Protein AF-G9I8W0-F1 (afdb_monomer_lite)

Secondary structure (DSSP, 8-state):
-----TTT--GGGTT---------S---

Structure (mmCIF, N/CA/C/O backbone):
data_AF-G9I8W0-F1
#
_entry.id   AF-G9I8W0-F1
#
loop_
_atom_site.group_PDB
_atom_site.id
_atom_site.type_symbol
_atom_site.label_atom_id
_atom_site.label_alt_id
_atom_site.label_comp_id
_atom_site.label_asym_id
_atom_site.label_entity_id
_atom_site.label_seq_id
_atom_site.pdbx_PDB_ins_code
_atom_site.Cartn_x
_atom_site.Cartn_y
_atom_site.Cartn_z
_atom_site.occupancy
_atom_site.B_iso_or_equiv
_atom_site.auth_seq_id
_atom_site.auth_comp_id
_atom_site.auth_asym_id
_atom_site.auth_atom_id
_atom_site.pdbx_PDB_model_num
ATOM 1 N N . MET A 1 1 ? 12.569 7.264 0.585 1.00 62.66 1 MET A N 1
ATOM 2 C CA . MET A 1 1 ? 11.964 6.967 1.903 1.00 62.66 1 MET A CA 1
ATOM 3 C C . MET A 1 1 ? 10.776 6.052 1.685 1.00 62.66 1 MET A C 1
ATOM 5 O O . MET A 1 1 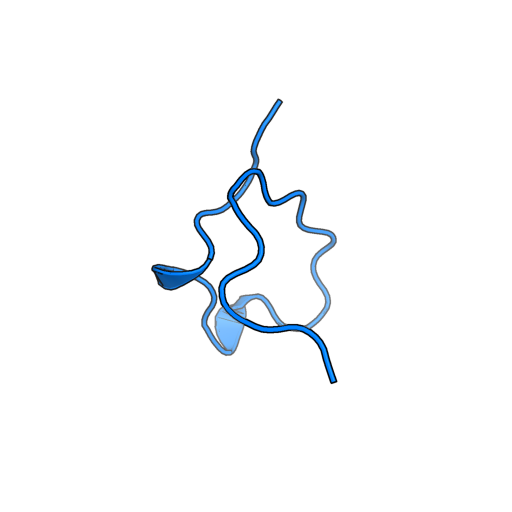? 9.993 6.320 0.784 1.00 62.66 1 MET A O 1
ATOM 9 N N . ARG A 1 2 ? 10.679 4.968 2.454 1.00 72.69 2 ARG A N 1
ATOM 10 C CA . ARG A 1 2 ? 9.625 3.954 2.344 1.00 72.69 2 ARG A CA 1
ATOM 11 C C . ARG A 1 2 ? 8.783 4.027 3.611 1.00 72.69 2 ARG A C 1
ATOM 13 O O . ARG A 1 2 ? 9.376 3.952 4.683 1.00 72.69 2 ARG A O 1
ATOM 20 N N . THR A 1 3 ? 7.470 4.214 3.501 1.00 76.81 3 THR A N 1
ATOM 21 C CA . THR A 1 3 ? 6.614 4.371 4.689 1.00 76.81 3 THR A CA 1
ATOM 22 C C . THR A 1 3 ? 6.023 3.047 5.145 1.00 76.81 3 THR A C 1
ATOM 24 O O . THR A 1 3 ? 6.084 2.764 6.327 1.00 76.81 3 THR A O 1
ATOM 27 N N . GLU A 1 4 ? 5.579 2.183 4.228 1.00 83.12 4 GLU A N 1
ATOM 28 C CA . GLU A 1 4 ? 4.917 0.920 4.588 1.00 83.12 4 GLU A CA 1
ATOM 29 C C . GLU A 1 4 ? 5.412 -0.275 3.757 1.00 83.12 4 GLU A C 1
ATOM 31 O O . GLU A 1 4 ? 5.944 -0.130 2.650 1.00 83.12 4 GLU A O 1
ATOM 36 N N . TYR A 1 5 ? 5.272 -1.492 4.297 1.00 84.62 5 TYR A N 1
ATOM 37 C CA . TYR A 1 5 ? 5.485 -2.734 3.541 1.00 84.62 5 TYR A CA 1
ATOM 38 C C . TYR A 1 5 ? 4.190 -3.152 2.836 1.00 84.62 5 TYR A C 1
ATOM 40 O O . TYR A 1 5 ? 3.122 -3.139 3.441 1.00 84.62 5 TYR A O 1
ATOM 48 N N . CYS A 1 6 ? 4.289 -3.645 1.593 1.00 82.88 6 CYS A N 1
ATOM 49 C CA . CYS A 1 6 ? 3.125 -4.151 0.853 1.00 82.88 6 CYS A CA 1
ATOM 50 C C . CYS A 1 6 ? 2.342 -5.225 1.636 1.00 82.88 6 CYS A C 1
ATOM 52 O O . CYS A 1 6 ? 1.124 -5.280 1.539 1.00 82.88 6 CYS A O 1
ATOM 54 N N . GLY A 1 7 ? 3.029 -6.054 2.436 1.00 84.94 7 GLY A N 1
ATOM 55 C CA . GLY A 1 7 ? 2.406 -7.096 3.264 1.00 84.94 7 GLY A CA 1
ATOM 56 C C . GLY A 1 7 ? 1.842 -6.622 4.610 1.00 84.94 7 GLY A C 1
ATOM 57 O O . GLY A 1 7 ? 1.202 -7.406 5.302 1.00 84.94 7 GLY A O 1
ATOM 58 N N . GLN A 1 8 ? 2.081 -5.367 5.000 1.00 85.31 8 GLN A N 1
ATOM 59 C CA . GLN A 1 8 ? 1.577 -4.789 6.252 1.00 85.31 8 GLN A CA 1
ATOM 60 C C . GLN A 1 8 ? 0.374 -3.862 6.039 1.00 85.31 8 GLN A C 1
ATOM 62 O O . GLN A 1 8 ? -0.269 -3.467 7.012 1.00 85.31 8 GLN A O 1
ATOM 67 N N . LEU A 1 9 ? 0.009 -3.584 4.783 1.00 88.00 9 LEU A N 1
ATOM 68 C CA . LEU A 1 9 ? -1.187 -2.819 4.458 1.00 88.00 9 LEU A CA 1
ATOM 69 C C . LEU A 1 9 ? -2.449 -3.564 4.896 1.00 88.00 9 LEU A C 1
ATOM 71 O O . LEU A 1 9 ? -2.830 -4.603 4.362 1.00 88.00 9 LEU A O 1
ATOM 75 N N . ARG A 1 10 ? -3.094 -2.987 5.905 1.00 89.00 10 ARG A N 1
ATOM 76 C CA . ARG A 1 10 ? -4.367 -3.425 6.493 1.00 89.00 10 ARG A CA 1
ATOM 77 C C . ARG A 1 10 ? -5.451 -2.373 6.282 1.00 89.00 10 ARG A C 1
ATOM 79 O O . ARG A 1 10 ? -5.142 -1.224 5.981 1.00 89.00 10 ARG A O 1
ATOM 86 N N . GLN A 1 11 ? -6.705 -2.745 6.541 1.00 87.31 11 GLN A N 1
ATOM 87 C CA . GLN A 1 11 ? -7.866 -1.842 6.474 1.00 87.31 11 GLN A CA 1
ATOM 88 C C . GLN A 1 11 ? -7.727 -0.583 7.352 1.00 87.31 11 GLN A C 1
ATOM 90 O O . GLN A 1 11 ? -8.302 0.449 7.032 1.00 87.31 11 GLN A O 1
ATOM 95 N N . SER A 1 12 ? -6.914 -0.628 8.410 1.00 87.19 12 SER A N 1
ATOM 96 C CA . SER A 1 12 ? -6.580 0.539 9.239 1.00 87.19 12 SER A CA 1
ATOM 97 C C . SER A 1 12 ? -5.835 1.653 8.490 1.00 87.19 12 SER A C 1
ATOM 99 O O . SER A 1 12 ? -5.803 2.781 8.968 1.00 87.19 12 SER A O 1
ATOM 101 N N . HIS A 1 13 ? -5.236 1.354 7.335 1.00 85.88 13 HIS A N 1
ATOM 102 C CA . HIS A 1 13 ? -4.490 2.316 6.514 1.00 85.88 13 HIS A CA 1
ATOM 103 C C . HIS A 1 13 ? -5.339 2.909 5.381 1.00 85.88 13 HIS A C 1
ATOM 105 O O . HIS A 1 13 ? -4.829 3.653 4.543 1.00 85.88 13 HIS A O 1
ATOM 111 N N . VAL A 1 14 ? -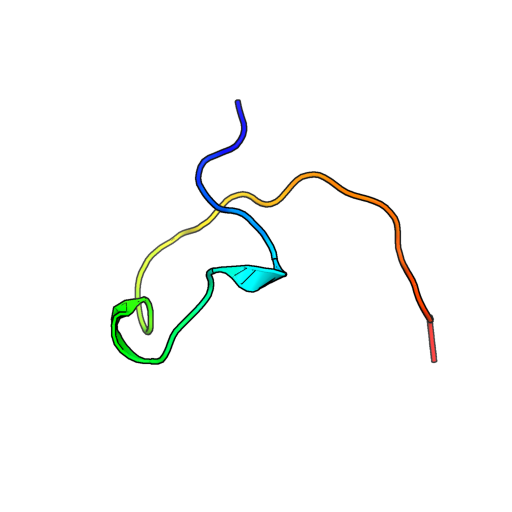6.635 2.58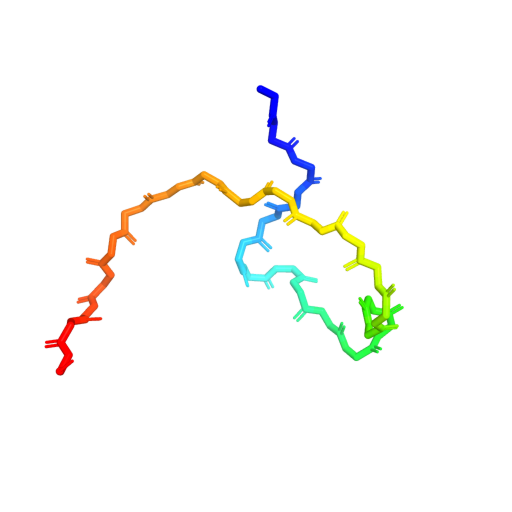1 5.324 1.00 87.31 14 VAL A N 1
ATOM 112 C CA . VAL A 1 14 ? -7.555 3.154 4.337 1.00 87.31 14 VAL A CA 1
ATOM 113 C C . VAL A 1 14 ? -7.644 4.667 4.559 1.00 87.31 14 VAL A C 1
ATOM 115 O O . VAL A 1 14 ? -7.941 5.124 5.658 1.00 87.31 14 VAL A O 1
ATOM 118 N N . GLY A 1 15 ? -7.362 5.441 3.508 1.00 89.69 15 GLY A N 1
ATOM 119 C CA . GLY A 1 15 ? -7.347 6.909 3.544 1.00 89.69 15 GLY A CA 1
ATOM 120 C C . GLY A 1 15 ? -5.983 7.541 3.847 1.00 89.69 15 GLY A C 1
ATOM 121 O O . GLY A 1 15 ? -5.863 8.760 3.765 1.00 89.69 15 GLY A O 1
ATOM 122 N N . GLN A 1 16 ? -4.946 6.753 4.149 1.00 87.75 16 GLN A N 1
ATOM 123 C CA . GLN A 1 16 ? -3.590 7.272 4.355 1.00 87.75 16 GLN A CA 1
ATOM 124 C C . GLN A 1 16 ? -2.767 7.253 3.062 1.00 87.75 16 GLN A C 1
ATOM 126 O O . GLN A 1 16 ? -2.828 6.305 2.276 1.00 87.75 16 GLN A O 1
ATOM 131 N N . GLN A 1 17 ? -1.954 8.292 2.851 1.00 87.69 17 GLN A N 1
ATOM 132 C CA . GLN A 1 17 ? -0.986 8.321 1.758 1.00 87.69 17 GLN A CA 1
ATOM 133 C C . GLN A 1 17 ? 0.245 7.498 2.149 1.00 87.69 17 GLN A C 1
ATOM 135 O O . GLN A 1 17 ? 1.018 7.882 3.025 1.00 87.69 17 GLN A O 1
ATOM 140 N N . VAL A 1 18 ? 0.425 6.356 1.487 1.00 87.00 18 VAL A N 1
ATOM 141 C CA . VAL A 1 18 ? 1.547 5.440 1.721 1.00 87.00 18 VAL A CA 1
ATOM 142 C C . VAL A 1 18 ? 2.453 5.369 0.494 1.00 87.00 18 VAL A C 1
ATOM 144 O O . VAL A 1 18 ? 1.997 5.396 -0.647 1.00 87.00 18 VAL A O 1
ATOM 147 N N . THR A 1 19 ? 3.751 5.236 0.740 1.00 89.38 19 THR A N 1
ATOM 148 C CA . THR A 1 19 ? 4.809 5.122 -0.258 1.00 89.38 19 THR A CA 1
ATOM 149 C C . THR A 1 19 ? 5.463 3.763 -0.077 1.00 89.38 19 THR A C 1
ATOM 151 O O . THR A 1 19 ? 6.209 3.526 0.880 1.00 89.38 19 THR A O 1
ATOM 154 N N . LEU A 1 20 ? 5.170 2.858 -1.005 1.00 87.44 20 LEU A N 1
ATOM 155 C CA . LEU A 1 20 ? 5.727 1.511 -1.040 1.00 87.44 20 LEU A CA 1
ATOM 156 C C . LEU A 1 20 ? 6.956 1.490 -1.952 1.00 87.44 20 LEU A C 1
ATOM 158 O O . LEU A 1 20 ? 6.994 2.159 -2.982 1.00 87.44 20 LEU A O 1
ATOM 162 N N . CYS A 1 21 ? 7.954 0.682 -1.604 1.00 89.12 21 CYS A N 1
ATOM 163 C CA . CYS A 1 21 ? 9.068 0.368 -2.499 1.00 89.12 21 CYS A CA 1
ATOM 164 C C . CYS A 1 21 ? 9.230 -1.151 -2.550 1.00 89.12 21 CYS A C 1
ATOM 166 O O . CYS A 1 21 ? 9.310 -1.800 -1.502 1.00 89.12 21 CYS A O 1
ATOM 168 N N . GLY A 1 22 ? 9.255 -1.707 -3.760 1.00 86.50 22 GLY A N 1
ATOM 169 C CA . GLY A 1 22 ? 9.352 -3.142 -4.004 1.00 86.50 22 GLY A CA 1
ATOM 170 C C . GLY A 1 22 ? 9.285 -3.469 -5.494 1.00 86.50 22 GLY A C 1
ATOM 171 O O . GLY A 1 22 ? 9.308 -2.574 -6.338 1.00 86.50 22 GLY A O 1
ATOM 172 N N . TRP A 1 23 ? 9.190 -4.758 -5.805 1.00 87.19 23 TRP A N 1
ATOM 173 C CA . TRP A 1 23 ? 9.137 -5.266 -7.175 1.00 87.19 23 TRP A CA 1
ATOM 174 C C . TRP A 1 23 ? 7.703 -5.593 -7.595 1.00 87.19 23 TRP A C 1
ATOM 176 O O . TRP A 1 23 ? 6.886 -6.042 -6.790 1.00 87.19 23 TRP A O 1
ATOM 186 N N . VAL A 1 24 ? 7.396 -5.380 -8.874 1.00 85.50 24 VAL A N 1
ATOM 187 C CA . VAL A 1 24 ? 6.087 -5.712 -9.449 1.00 85.50 24 VAL A CA 1
ATOM 188 C C . VAL A 1 24 ? 5.995 -7.226 -9.626 1.00 85.50 24 VAL A C 1
ATOM 190 O O . VAL A 1 24 ? 6.677 -7.794 -10.471 1.00 85.50 24 VAL A O 1
ATOM 193 N N . ASN A 1 25 ? 5.137 -7.878 -8.838 1.00 87.50 25 ASN A N 1
ATOM 194 C CA . ASN A 1 25 ? 4.953 -9.333 -8.894 1.00 87.50 25 ASN A CA 1
ATOM 195 C C . ASN A 1 25 ? 4.201 -9.783 -10.165 1.00 87.50 25 ASN A C 1
ATOM 197 O O . ASN A 1 25 ? 4.509 -10.8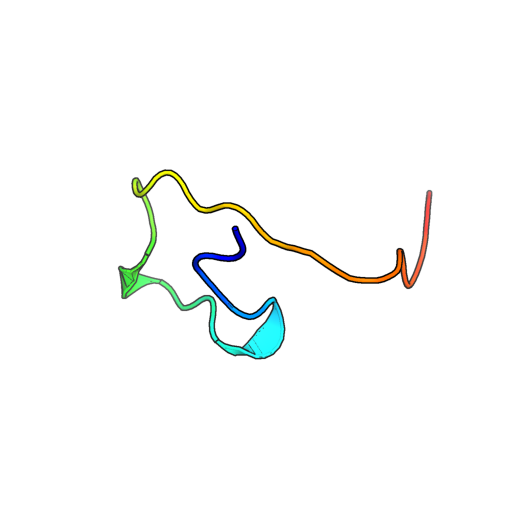07 -10.765 1.00 87.50 25 ASN A O 1
ATOM 201 N N . ARG A 1 26 ? 3.206 -9.008 -10.613 1.00 88.56 26 ARG A N 1
ATOM 202 C CA . ARG A 1 26 ? 2.456 -9.279 -11.846 1.00 88.56 26 ARG A CA 1
ATOM 20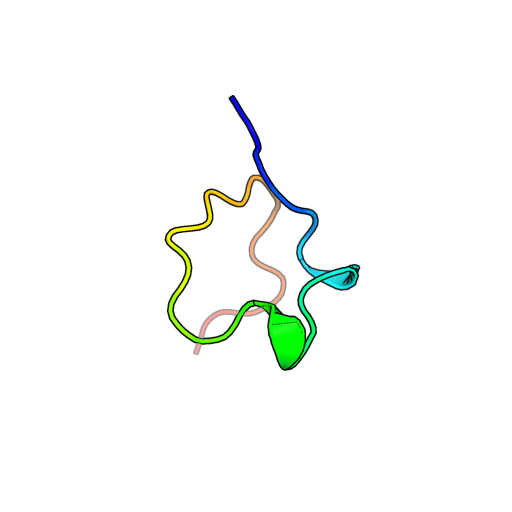3 C C . ARG A 1 26 ? 1.910 -7.974 -12.417 1.00 88.56 26 ARG A C 1
ATOM 205 O O . ARG A 1 26 ? 1.444 -7.125 -11.662 1.00 88.56 26 ARG A O 1
ATOM 212 N N . ARG A 1 27 ? 1.930 -7.847 -13.744 1.00 79.19 27 ARG A N 1
ATOM 213 C CA . ARG A 1 27 ? 1.294 -6.760 -14.497 1.00 79.19 27 ARG A CA 1
ATOM 214 C C . ARG A 1 27 ? 0.293 -7.380 -15.474 1.00 79.19 27 ARG A C 1
ATOM 216 O O . ARG A 1 27 ? 0.661 -8.302 -16.197 1.00 79.19 27 ARG A O 1
ATOM 223 N N . ARG A 1 28 ? -0.959 -6.934 -15.425 1.00 81.88 28 ARG A N 1
ATOM 224 C CA . ARG A 1 28 ? -2.000 -7.223 -16.420 1.00 81.88 28 ARG A CA 1
ATOM 225 C C . ARG A 1 28 ? -2.340 -5.935 -17.149 1.00 81.88 28 ARG A C 1
ATOM 227 O O . ARG A 1 28 ? -2.117 -4.866 -16.536 1.00 81.88 28 ARG A O 1
#

pLDDT: mean 84.72, std 5.72, range [62.66, 89.69]

Organism: Enterobacter cloacae (NCBI:txid550)

Radius of gyration: 10.26 Å; chains: 1; bounding box: 20×18×26 Å

Sequence (28 aa):
M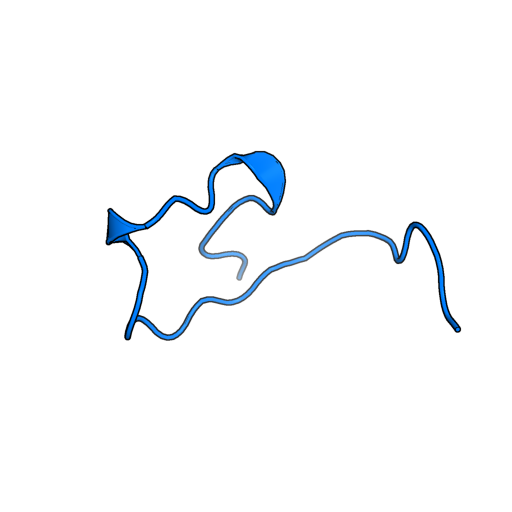RTEYCGQLRQSHVGQQVTLCGWVNRRR

Foldseek 3Di:
DFFDEPVPDDPVCVPPDGHHDDDDPDDD

InterPro domains:
  IPR012340 Nucleic acid-binding, OB-fold [G3DSA:2.40.50.140] (1-28)
  IPR012340 Nucleic acid-binding, OB-fold [SSF50249] (1-28)